Protein AF-A0A914NS28-F1 (afdb_monomer_lite)

Sequence (111 aa):
VIPPRSIDIPVLPMKVGEDDERLLFPLCSQCAREHPEGGVNENYSCPHSDQQRGWVSTCTSLELNAALEEGYIVTKVFRVLEYDSSDDQLFAPYISEFMAAKFIHLGSIIV

Structure (mmCIF, N/CA/C/O backbone):
data_AF-A0A914NS28-F1
#
_entry.id   AF-A0A914NS28-F1
#
loop_
_atom_site.group_PDB
_atom_site.id
_atom_site.type_symbol
_atom_site.label_atom_id
_atom_site.label_alt_id
_atom_site.label_comp_id
_atom_site.label_asym_id
_atom_site.label_entity_id
_atom_site.label_seq_id
_atom_site.pdbx_PDB_ins_code
_atom_site.Cartn_x
_atom_site.Cartn_y
_atom_site.Cartn_z
_atom_site.occupancy
_atom_site.B_iso_or_equiv
_atom_site.auth_seq_id
_atom_site.auth_comp_id
_atom_site.auth_asym_id
_atom_site.auth_atom_id
_atom_site.pdbx_PDB_model_num
ATOM 1 N N . VAL A 1 1 ? 3.456 -6.910 -2.029 1.00 96.81 1 VAL A N 1
ATOM 2 C CA . VAL A 1 1 ? 2.416 -6.419 -2.959 1.00 96.81 1 VAL A CA 1
ATOM 3 C C . VAL A 1 1 ? 3.074 -5.916 -4.228 1.00 96.81 1 VAL A C 1
ATOM 5 O O . VAL A 1 1 ? 4.202 -5.444 -4.149 1.00 96.81 1 VAL A O 1
ATOM 8 N N . ILE A 1 2 ? 2.410 -6.051 -5.372 1.00 98.00 2 ILE A N 1
ATOM 9 C CA . ILE A 1 2 ? 2.841 -5.528 -6.672 1.00 98.00 2 ILE A CA 1
ATOM 10 C C . ILE A 1 2 ? 1.704 -4.644 -7.190 1.00 98.00 2 ILE A C 1
ATOM 12 O O . ILE A 1 2 ? 0.596 -5.157 -7.325 1.00 98.00 2 ILE A O 1
ATOM 16 N N . PRO A 1 3 ? 1.932 -3.353 -7.464 1.00 97.00 3 PRO A N 1
ATOM 17 C CA . PRO A 1 3 ? 0.895 -2.499 -8.039 1.00 97.00 3 PRO A CA 1
ATOM 18 C C . PRO A 1 3 ? 0.518 -2.918 -9.468 1.00 97.00 3 PRO A C 1
ATOM 20 O O . PRO A 1 3 ? 1.335 -3.548 -10.157 1.00 97.00 3 PRO A O 1
ATOM 23 N N . PRO A 1 4 ? -0.649 -2.503 -9.980 1.00 96.19 4 PRO A N 1
ATOM 24 C CA . PRO A 1 4 ? -0.923 -2.522 -11.415 1.00 96.19 4 PRO A CA 1
ATOM 25 C C . PRO A 1 4 ? 0.050 -1.599 -12.171 1.00 96.19 4 PRO A C 1
ATOM 27 O O . PRO A 1 4 ? 0.716 -0.740 -11.589 1.00 96.19 4 PRO A O 1
ATOM 30 N N . ARG A 1 5 ? 0.186 -1.800 -13.487 1.00 92.62 5 ARG A N 1
ATOM 31 C CA . ARG A 1 5 ? 1.067 -0.976 -14.345 1.00 92.62 5 ARG A CA 1
ATOM 32 C C . ARG A 1 5 ? 0.525 0.443 -14.546 1.00 92.62 5 ARG A C 1
ATOM 34 O O . ARG A 1 5 ? 1.310 1.349 -14.792 1.00 92.62 5 ARG A O 1
ATOM 41 N N . SER A 1 6 ? -0.790 0.608 -14.457 1.00 90.19 6 SER A N 1
ATOM 42 C CA . SER A 1 6 ? -1.512 1.865 -14.628 1.00 90.19 6 SER A CA 1
ATOM 43 C C . SER A 1 6 ? -2.741 1.840 -13.722 1.00 90.19 6 SER A C 1
ATOM 45 O O . SER A 1 6 ? -3.386 0.799 -13.606 1.00 90.19 6 SER A O 1
ATOM 47 N N . ILE A 1 7 ? -2.986 2.956 -13.042 1.00 92.31 7 ILE A N 1
ATOM 48 C CA . ILE A 1 7 ? -4.089 3.209 -12.108 1.00 92.31 7 ILE A CA 1
ATOM 49 C C . ILE A 1 7 ? -4.215 4.729 -11.955 1.00 92.31 7 ILE A C 1
ATOM 51 O O . ILE A 1 7 ? -3.207 5.433 -12.068 1.00 92.31 7 ILE A O 1
ATOM 55 N N . ASP A 1 8 ? -5.421 5.224 -11.682 1.00 89.56 8 ASP A N 1
ATOM 56 C CA . ASP A 1 8 ? -5.677 6.657 -11.510 1.00 89.56 8 ASP A CA 1
ATOM 57 C C . ASP A 1 8 ? -5.105 7.197 -10.192 1.00 89.56 8 ASP A C 1
ATOM 59 O O . ASP A 1 8 ? -4.446 8.236 -10.168 1.00 89.56 8 ASP A O 1
ATOM 63 N N . ILE A 1 9 ? -5.339 6.484 -9.084 1.00 91.69 9 ILE A N 1
ATOM 64 C CA . ILE A 1 9 ? -4.910 6.892 -7.742 1.00 91.69 9 ILE A CA 1
ATOM 65 C C . ILE A 1 9 ? -4.237 5.700 -7.051 1.00 91.69 9 ILE A C 1
ATOM 67 O O . ILE A 1 9 ? -4.918 4.746 -6.680 1.00 91.69 9 ILE A O 1
ATOM 71 N N . PRO A 1 10 ? -2.906 5.719 -6.850 1.00 93.56 10 PRO A N 1
ATOM 72 C CA . PRO A 1 10 ? -2.223 4.628 -6.167 1.00 93.56 10 PRO A CA 1
ATOM 73 C C . PRO A 1 10 ? -2.642 4.537 -4.691 1.00 93.56 10 PRO A C 1
ATOM 75 O O . PRO A 1 10 ? -2.709 5.544 -3.989 1.00 93.56 10 PRO A O 1
ATOM 78 N N . VAL A 1 11 ? -2.890 3.314 -4.215 1.00 96.19 11 VAL A N 1
ATOM 79 C CA . VAL A 1 11 ? -3.528 3.062 -2.909 1.00 96.19 11 VAL A CA 1
ATOM 80 C C . VAL A 1 11 ? -2.511 2.862 -1.789 1.00 96.19 11 VAL A C 1
ATOM 82 O O . VAL A 1 11 ? -2.638 3.438 -0.713 1.00 96.19 11 VAL A O 1
ATOM 85 N N . LEU A 1 12 ? -1.496 2.022 -2.020 1.00 96.94 12 LEU A N 1
ATOM 86 C CA . LEU A 1 12 ? -0.573 1.617 -0.958 1.00 96.94 12 LEU A CA 1
ATOM 87 C C . LEU A 1 12 ? 0.671 2.510 -0.908 1.00 96.94 12 LEU A C 1
ATOM 89 O O . LEU A 1 12 ? 1.349 2.655 -1.932 1.00 96.94 12 LEU A O 1
ATOM 93 N N . PRO A 1 13 ? 1.032 3.032 0.277 1.00 95.12 13 PRO A N 1
ATOM 94 C CA . PRO A 1 13 ? 2.224 3.840 0.428 1.00 95.12 13 PRO A CA 1
ATOM 95 C C . PRO A 1 13 ? 3.496 3.000 0.615 1.00 95.12 13 PRO A C 1
ATOM 97 O O . PRO A 1 13 ? 3.479 1.807 0.945 1.00 95.12 13 PRO A O 1
ATOM 100 N N . MET A 1 14 ? 4.629 3.673 0.450 1.00 93.38 14 MET A N 1
ATOM 101 C CA . MET A 1 14 ? 5.968 3.187 0.743 1.00 93.38 14 MET A CA 1
ATOM 102 C C . MET A 1 14 ? 6.821 4.343 1.274 1.00 93.38 14 MET A C 1
ATOM 104 O O . MET A 1 14 ? 6.807 5.438 0.718 1.00 93.38 14 MET A O 1
ATOM 108 N N . LYS A 1 15 ? 7.601 4.084 2.326 1.00 92.50 15 LYS A N 1
ATOM 109 C CA . LYS A 1 15 ? 8.647 5.001 2.782 1.00 92.50 15 LYS A CA 1
ATOM 110 C C . LYS A 1 15 ? 9.911 4.823 1.944 1.00 92.50 15 LYS A C 1
ATOM 112 O O . LYS A 1 15 ? 10.337 3.689 1.709 1.00 92.50 15 LYS A O 1
ATOM 117 N N . VAL A 1 16 ? 10.491 5.929 1.491 1.00 91.50 16 VAL A N 1
ATOM 118 C CA . VAL A 1 16 ? 11.693 5.960 0.650 1.00 91.50 16 VAL A CA 1
ATOM 119 C C . VAL A 1 16 ? 12.666 7.011 1.179 1.00 91.50 16 VAL A C 1
ATOM 121 O O . VAL A 1 16 ? 12.243 8.109 1.519 1.00 91.50 16 VAL A O 1
ATOM 124 N N . GLY A 1 17 ? 13.957 6.682 1.211 1.00 83.94 17 GLY A N 1
ATOM 125 C CA . GLY A 1 17 ? 15.016 7.505 1.803 1.00 83.94 17 GLY A CA 1
ATOM 126 C C . GLY A 1 17 ? 15.648 6.797 3.002 1.00 83.94 17 GLY A C 1
ATOM 127 O O . GLY A 1 17 ? 14.975 6.012 3.664 1.00 83.94 17 GLY A O 1
ATOM 128 N N . GLU A 1 18 ? 16.944 7.020 3.235 1.00 77.31 18 GLU A N 1
ATOM 129 C CA . GLU A 1 18 ? 17.663 6.458 4.393 1.00 77.31 18 GLU A CA 1
ATOM 130 C C . GLU A 1 18 ? 17.703 7.452 5.565 1.00 77.31 18 GLU A C 1
ATOM 132 O O . GLU A 1 18 ? 17.375 7.074 6.686 1.00 77.31 18 GLU A O 1
ATOM 137 N N . ASP A 1 19 ? 18.021 8.725 5.296 1.00 76.94 19 ASP A N 1
ATOM 138 C CA . ASP A 1 19 ? 18.149 9.770 6.329 1.00 76.94 19 ASP A CA 1
ATOM 139 C C . ASP A 1 19 ? 16.930 10.715 6.422 1.00 76.94 19 ASP A C 1
ATOM 141 O O . ASP A 1 19 ? 16.635 11.240 7.494 1.00 76.94 19 ASP A O 1
ATOM 145 N N . ASP A 1 20 ? 16.210 10.926 5.313 1.00 78.44 20 ASP A N 1
ATOM 146 C CA . ASP A 1 20 ? 14.990 11.747 5.225 1.00 78.44 20 ASP A CA 1
ATOM 147 C C . ASP A 1 20 ? 13.881 10.931 4.542 1.00 78.44 20 ASP A C 1
ATOM 149 O O . ASP A 1 20 ? 13.742 10.919 3.316 1.00 78.44 20 ASP A O 1
ATOM 153 N N . GLU A 1 21 ? 13.147 10.152 5.341 1.00 86.44 21 GLU A N 1
ATOM 154 C CA . GLU A 1 21 ? 12.097 9.264 4.841 1.00 86.44 21 GLU A CA 1
ATOM 155 C C . GLU A 1 21 ? 10.910 10.061 4.282 1.00 86.44 21 GLU A C 1
ATOM 157 O O . GLU A 1 21 ? 10.174 10.730 5.012 1.00 86.44 21 GLU A O 1
ATOM 162 N N . ARG A 1 22 ? 10.637 9.891 2.989 1.00 88.88 22 ARG A N 1
ATOM 163 C CA . ARG A 1 22 ? 9.430 10.400 2.334 1.00 88.88 22 ARG A CA 1
ATOM 164 C C . ARG A 1 22 ? 8.402 9.296 2.164 1.00 88.88 22 ARG A C 1
ATOM 166 O O . ARG A 1 22 ? 8.725 8.185 1.744 1.00 88.88 22 ARG A O 1
ATOM 173 N N . LEU A 1 23 ? 7.144 9.611 2.463 1.00 92.19 23 LEU A N 1
ATOM 174 C CA . LEU A 1 23 ? 6.015 8.734 2.176 1.00 92.19 23 LEU A CA 1
ATOM 175 C C . LEU A 1 23 ? 5.551 8.971 0.736 1.00 92.19 23 LEU A C 1
ATOM 177 O O . LEU A 1 23 ? 5.039 10.042 0.417 1.00 92.19 23 LEU A O 1
ATOM 181 N N . LEU A 1 24 ? 5.728 7.973 -0.124 1.00 92.81 24 LEU A N 1
ATOM 182 C CA . LEU A 1 24 ? 5.311 8.007 -1.524 1.00 92.81 24 LEU A CA 1
ATOM 183 C C . LEU A 1 24 ? 4.219 6.967 -1.777 1.00 92.81 24 LEU A C 1
ATOM 185 O O . LEU A 1 24 ? 4.143 5.959 -1.079 1.00 92.81 24 LEU A O 1
ATOM 189 N N . PHE A 1 25 ? 3.433 7.169 -2.834 1.00 94.19 25 PHE A N 1
ATOM 190 C CA . PHE A 1 25 ? 2.425 6.220 -3.319 1.00 94.19 25 PHE A CA 1
ATOM 191 C C . PHE A 1 25 ? 2.816 5.709 -4.721 1.00 94.19 25 PHE A C 1
ATOM 193 O O . PHE A 1 25 ? 2.261 6.158 -5.724 1.00 94.19 25 PHE A O 1
ATOM 200 N N . PRO A 1 26 ? 3.847 4.847 -4.840 1.00 93.62 26 PRO A N 1
ATOM 201 C CA . PRO A 1 26 ? 4.428 4.502 -6.134 1.00 93.62 26 PRO A CA 1
ATOM 202 C C . PRO A 1 26 ? 3.762 3.295 -6.812 1.00 93.62 26 PRO A C 1
ATOM 204 O O . PRO A 1 26 ? 3.257 2.384 -6.160 1.00 93.62 26 PRO A O 1
ATOM 207 N N . LEU A 1 27 ? 3.892 3.214 -8.141 1.00 94.69 27 LEU A N 1
ATOM 208 C CA . LEU A 1 27 ? 3.565 2.008 -8.930 1.00 94.69 27 LEU A CA 1
ATOM 209 C C . LEU A 1 27 ? 4.762 1.069 -9.154 1.00 94.69 27 LEU A C 1
ATOM 211 O O . LEU A 1 27 ? 4.613 -0.038 -9.684 1.00 94.69 27 LEU A O 1
ATOM 215 N N . CYS A 1 28 ? 5.957 1.510 -8.756 1.00 95.31 28 CYS A N 1
ATOM 216 C CA . CYS A 1 28 ? 7.190 0.736 -8.784 1.00 95.31 28 CYS A CA 1
ATOM 217 C C . CYS A 1 28 ? 8.094 1.155 -7.621 1.00 95.31 28 CYS A C 1
ATOM 219 O O . CYS A 1 28 ? 8.532 2.305 -7.556 1.00 95.31 28 CYS A O 1
ATOM 221 N N . SER A 1 29 ? 8.415 0.212 -6.732 1.00 95.62 29 SER A N 1
ATOM 222 C CA . SER A 1 29 ? 9.308 0.474 -5.599 1.00 95.62 29 SER A CA 1
ATOM 223 C C . SER A 1 29 ? 10.724 0.849 -6.041 1.00 95.62 29 SER A C 1
ATOM 225 O O . SER A 1 29 ? 11.388 1.638 -5.372 1.00 95.62 29 SER A O 1
ATOM 227 N N . GLN A 1 30 ? 11.200 0.311 -7.167 1.00 95.62 30 GLN A N 1
ATOM 228 C CA . GLN A 1 30 ? 12.520 0.642 -7.689 1.00 95.62 30 GLN A CA 1
ATOM 229 C C . GLN A 1 30 ? 12.559 2.060 -8.279 1.00 95.62 30 GLN A C 1
ATOM 231 O O . GLN A 1 30 ? 13.435 2.824 -7.890 1.00 95.62 30 GLN A O 1
ATOM 236 N N . CYS A 1 31 ? 11.571 2.459 -9.091 1.00 93.88 31 CYS A N 1
ATOM 237 C CA . CYS A 1 31 ? 11.458 3.845 -9.570 1.00 93.88 31 CYS A CA 1
ATOM 238 C C . CYS A 1 31 ? 11.401 4.839 -8.410 1.00 93.88 31 CYS A C 1
ATOM 240 O O . CYS A 1 31 ? 12.050 5.875 -8.459 1.00 93.88 31 CYS A O 1
ATOM 242 N N . ALA A 1 32 ? 10.635 4.517 -7.362 1.00 93.31 32 ALA A N 1
ATOM 243 C CA . ALA A 1 32 ? 10.504 5.382 -6.197 1.00 93.31 32 ALA A CA 1
ATOM 244 C C . ALA A 1 32 ? 11.852 5.593 -5.493 1.00 93.31 32 ALA A C 1
ATOM 246 O O . ALA A 1 32 ? 12.164 6.711 -5.109 1.00 93.31 32 ALA A O 1
ATOM 247 N N . ARG A 1 33 ? 12.674 4.541 -5.370 1.00 92.75 33 ARG A N 1
ATOM 248 C CA . ARG A 1 33 ? 14.030 4.635 -4.799 1.00 92.75 33 ARG A CA 1
ATOM 249 C C . ARG A 1 33 ? 15.017 5.367 -5.709 1.00 92.75 33 ARG A C 1
ATOM 251 O O . ARG A 1 33 ? 15.863 6.090 -5.203 1.00 92.75 33 ARG A O 1
ATOM 258 N N . GLU A 1 34 ? 14.924 5.170 -7.023 1.00 91.88 34 GLU A N 1
ATOM 259 C CA . GLU A 1 34 ? 15.770 5.850 -8.018 1.00 91.88 34 GLU A CA 1
ATOM 260 C C . GLU A 1 34 ? 15.434 7.349 -8.125 1.00 91.88 34 GLU A C 1
ATOM 262 O O . GLU A 1 34 ? 16.311 8.169 -8.393 1.00 91.88 34 GLU A O 1
ATOM 267 N N . HIS A 1 35 ? 14.173 7.712 -7.873 1.00 89.06 35 HIS A N 1
ATOM 268 C CA . HIS A 1 35 ? 13.649 9.073 -7.972 1.00 89.06 35 HIS A CA 1
ATOM 269 C C . HIS A 1 35 ? 12.835 9.448 -6.716 1.00 89.06 35 HIS A C 1
ATOM 271 O O . HIS A 1 35 ? 11.615 9.627 -6.796 1.00 89.06 35 HIS A O 1
ATOM 277 N N . PRO A 1 36 ? 13.489 9.587 -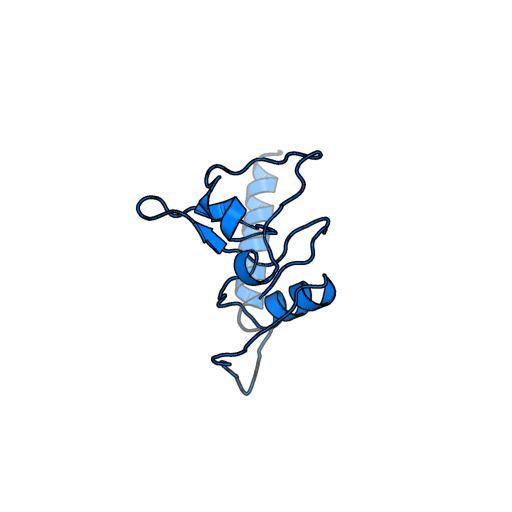5.546 1.00 85.94 36 PRO A N 1
ATOM 278 C CA . PRO A 1 36 ? 12.817 9.771 -4.254 1.00 85.94 36 PRO A CA 1
ATOM 279 C C . PRO A 1 36 ? 12.112 11.124 -4.110 1.00 85.94 36 PRO A C 1
ATOM 281 O O . PRO A 1 36 ? 11.216 11.277 -3.282 1.00 85.94 36 PRO A O 1
ATOM 284 N N . GLU A 1 37 ? 12.479 12.113 -4.926 1.00 83.19 37 GLU A N 1
ATOM 285 C CA . GLU A 1 37 ? 11.793 13.409 -4.953 1.00 83.19 37 GLU A CA 1
ATOM 286 C C . GLU A 1 37 ? 10.453 13.370 -5.697 1.00 83.19 37 GLU A C 1
ATOM 288 O O . GLU A 1 37 ? 9.667 14.311 -5.602 1.00 83.19 37 GLU A O 1
ATOM 293 N N . GLY A 1 38 ? 10.158 12.251 -6.363 1.00 72.75 38 GLY A N 1
ATOM 294 C CA . GLY A 1 38 ? 8.937 12.057 -7.126 1.00 72.75 38 GLY A CA 1
ATOM 295 C C . GLY A 1 38 ? 8.880 12.889 -8.408 1.00 72.75 38 GLY A C 1
ATOM 296 O O . GLY A 1 38 ? 9.804 13.613 -8.775 1.00 72.75 38 GLY A O 1
ATOM 297 N N . GLY A 1 39 ? 7.769 12.737 -9.123 1.00 71.12 39 GLY A N 1
ATOM 298 C CA . GLY A 1 39 ? 7.478 13.445 -10.366 1.00 71.12 39 GLY A CA 1
ATOM 299 C C . GLY A 1 39 ? 6.491 12.657 -11.221 1.00 71.12 39 GLY A C 1
ATOM 300 O O . GLY A 1 39 ? 6.630 11.444 -11.373 1.00 71.12 39 GLY A O 1
ATOM 301 N N . VAL A 1 40 ? 5.483 13.334 -11.771 1.00 69.88 40 VAL A N 1
ATOM 302 C CA . VAL A 1 40 ? 4.559 12.731 -12.739 1.00 69.88 40 VAL A CA 1
ATOM 303 C C 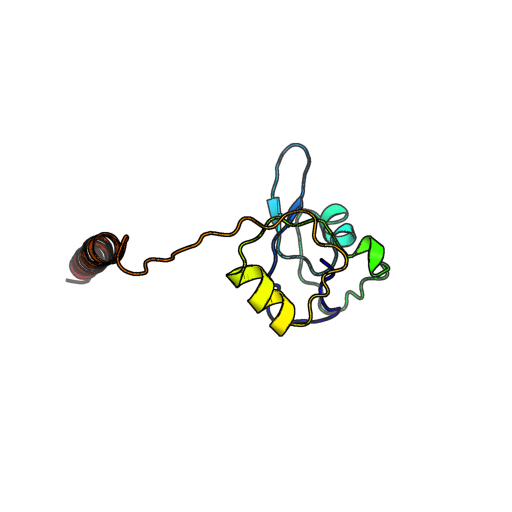. VAL A 1 40 ? 5.132 12.966 -14.130 1.00 69.88 40 VAL A C 1
ATOM 305 O O . VAL A 1 40 ? 5.287 14.107 -14.558 1.00 69.88 40 VAL A O 1
ATOM 308 N N . ASN A 1 41 ? 5.470 11.887 -14.829 1.00 78.50 41 ASN A N 1
ATOM 309 C CA . ASN A 1 41 ? 5.867 11.936 -16.230 1.00 78.50 41 ASN A CA 1
ATOM 310 C C . ASN A 1 41 ? 4.914 11.045 -17.026 1.00 78.50 41 ASN A C 1
ATOM 312 O O . ASN A 1 41 ? 5.029 9.823 -16.984 1.00 78.50 41 ASN A O 1
ATOM 316 N N . GLU A 1 42 ? 3.987 11.671 -17.750 1.00 76.62 42 GLU A N 1
ATOM 317 C CA . GLU A 1 42 ? 2.964 10.986 -18.554 1.00 76.62 42 GLU A CA 1
ATOM 318 C C . GLU A 1 42 ? 3.567 10.060 -19.622 1.00 76.62 42 GLU A C 1
ATOM 320 O O . GLU A 1 42 ? 2.962 9.060 -19.993 1.00 76.62 42 GLU A O 1
ATOM 325 N N . ASN A 1 43 ? 4.789 10.351 -20.081 1.00 82.44 43 ASN A N 1
ATOM 326 C CA . ASN A 1 43 ? 5.491 9.562 -21.093 1.00 82.44 43 ASN A CA 1
ATOM 327 C C . ASN A 1 43 ? 6.415 8.490 -20.494 1.00 82.44 43 ASN A C 1
ATOM 329 O O . ASN A 1 43 ? 7.107 7.785 -21.233 1.00 82.44 43 ASN A O 1
ATOM 333 N N . TYR A 1 44 ? 6.491 8.379 -19.166 1.00 84.25 44 TYR A N 1
ATOM 334 C CA . TYR A 1 44 ? 7.374 7.417 -18.524 1.00 84.25 44 TYR A CA 1
ATOM 335 C C . TYR A 1 44 ? 6.760 6.017 -18.520 1.00 84.25 44 TYR A C 1
ATOM 337 O O . TYR A 1 44 ? 5.729 5.765 -17.903 1.00 84.25 44 TYR A O 1
ATOM 345 N N . SER A 1 45 ? 7.460 5.074 -19.148 1.00 88.56 45 SER A N 1
ATOM 346 C CA . SER A 1 45 ? 7.154 3.650 -19.052 1.00 88.56 45 SER A CA 1
ATOM 347 C C . SER A 1 45 ? 8.203 2.958 -18.189 1.00 88.56 45 SER A C 1
ATOM 349 O O . SER A 1 45 ? 9.356 2.815 -18.595 1.00 88.56 45 SER A O 1
ATOM 351 N N . CYS A 1 46 ? 7.793 2.496 -17.007 1.00 91.88 46 CYS A N 1
ATOM 352 C CA . CYS A 1 46 ? 8.653 1.758 -16.084 1.00 91.88 46 CYS A CA 1
ATOM 353 C C . CYS A 1 46 ? 9.182 0.456 -16.734 1.00 91.88 46 CYS A C 1
ATOM 355 O O . CYS A 1 46 ? 8.373 -0.422 -17.061 1.00 91.88 46 CYS A O 1
ATOM 357 N N . PRO A 1 47 ? 10.513 0.283 -16.882 1.00 94.56 47 PRO A N 1
ATOM 358 C CA . PRO A 1 47 ? 11.104 -0.915 -17.484 1.00 94.56 47 PRO A CA 1
ATOM 359 C C . PRO A 1 47 ? 11.271 -2.070 -16.485 1.00 94.56 47 PRO A C 1
ATOM 361 O O . PRO A 1 47 ? 11.660 -3.171 -16.870 1.00 94.56 47 PRO A O 1
ATOM 364 N N . HIS A 1 48 ? 11.014 -1.836 -15.195 1.00 96.69 48 HIS A N 1
ATOM 365 C CA . HIS A 1 48 ? 11.263 -2.823 -14.151 1.00 96.69 48 HIS A CA 1
ATOM 366 C C . HIS A 1 48 ? 10.281 -3.999 -14.217 1.00 96.69 48 HIS A C 1
ATOM 368 O O . HIS A 1 48 ? 9.105 -3.878 -14.592 1.00 96.69 48 HIS A O 1
ATOM 374 N N . SER A 1 49 ? 10.783 -5.163 -13.815 1.00 97.19 49 SER A N 1
ATOM 375 C CA . SER A 1 49 ? 9.996 -6.386 -13.662 1.00 97.19 49 SER A CA 1
ATOM 376 C C . SER A 1 49 ? 9.036 -6.290 -12.475 1.00 97.19 49 SER A C 1
ATOM 378 O O . SER A 1 49 ? 9.219 -5.485 -11.563 1.00 97.19 49 SER A O 1
ATOM 380 N N . ASP A 1 50 ? 8.029 -7.155 -12.433 1.00 96.31 50 ASP A N 1
ATOM 381 C CA . ASP A 1 50 ? 7.053 -7.163 -11.338 1.00 96.31 50 ASP A CA 1
ATOM 382 C C . ASP A 1 50 ? 7.697 -7.456 -9.970 1.00 96.31 50 ASP A C 1
ATOM 384 O O . ASP A 1 50 ? 7.289 -6.886 -8.957 1.00 96.31 50 ASP A O 1
ATOM 388 N N . GLN A 1 51 ? 8.777 -8.245 -9.944 1.00 96.06 51 GLN A N 1
ATOM 389 C CA . GLN A 1 51 ? 9.558 -8.498 -8.731 1.00 96.06 51 GLN A CA 1
ATOM 390 C C . GLN A 1 51 ? 10.246 -7.230 -8.200 1.00 96.06 51 GLN A C 1
ATOM 392 O O . GLN A 1 51 ? 10.265 -7.009 -6.993 1.00 96.06 51 GLN A O 1
ATOM 397 N N . GLN A 1 52 ? 10.785 -6.394 -9.090 1.00 97.50 52 GLN A N 1
ATOM 398 C CA . GLN A 1 52 ? 11.414 -5.115 -8.736 1.00 97.50 52 GLN A CA 1
ATOM 399 C C . GLN A 1 52 ? 10.380 -4.050 -8.350 1.00 97.50 52 GLN A C 1
ATOM 401 O O . GLN A 1 52 ? 10.622 -3.213 -7.482 1.00 97.50 52 GLN A O 1
ATOM 406 N N . ARG A 1 53 ? 9.207 -4.081 -8.991 1.00 97.25 53 ARG A N 1
ATOM 407 C CA . ARG A 1 53 ? 8.116 -3.135 -8.739 1.00 97.25 53 ARG A CA 1
ATOM 408 C C . ARG A 1 53 ? 7.481 -3.339 -7.374 1.00 97.25 53 ARG A C 1
ATOM 410 O O . ARG A 1 53 ? 7.098 -2.358 -6.742 1.00 97.25 53 ARG A O 1
ATOM 417 N N . GLY A 1 54 ? 7.370 -4.586 -6.929 1.00 97.19 54 GLY A N 1
ATOM 418 C CA . GLY A 1 54 ? 6.755 -4.915 -5.653 1.00 97.19 54 GLY A CA 1
ATOM 419 C C . GLY A 1 54 ? 7.581 -4.515 -4.430 1.00 97.19 54 GLY A C 1
ATOM 420 O O . GLY A 1 54 ? 8.789 -4.296 -4.502 1.00 97.19 54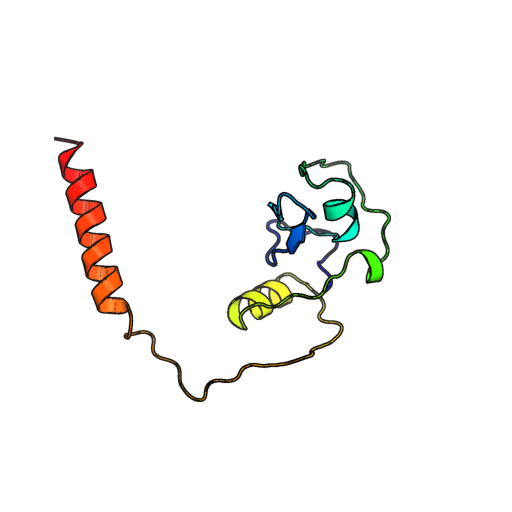 GLY A O 1
ATOM 421 N N . TRP A 1 55 ? 6.914 -4.444 -3.279 1.00 97.25 55 TRP A N 1
ATOM 422 C CA . TRP A 1 55 ? 7.540 -4.268 -1.965 1.00 97.25 55 TRP A CA 1
ATOM 423 C C . TRP A 1 55 ? 6.761 -5.010 -0.875 1.00 97.25 55 TRP A C 1
ATOM 425 O O . TRP A 1 55 ? 5.659 -5.528 -1.097 1.00 97.25 55 TRP A O 1
ATOM 435 N N . VAL A 1 56 ? 7.354 -5.085 0.316 1.00 96.38 56 VAL A N 1
ATOM 436 C CA . VAL A 1 56 ? 6.691 -5.571 1.531 1.00 96.38 56 VAL A CA 1
ATOM 437 C C . VAL A 1 56 ? 6.014 -4.384 2.204 1.00 96.38 56 VAL A C 1
ATOM 439 O O . VAL A 1 56 ? 6.668 -3.377 2.455 1.00 96.38 56 VAL A O 1
ATOM 442 N N . SER A 1 57 ? 4.718 -4.504 2.481 1.00 94.56 57 SER A N 1
ATOM 443 C CA . SER A 1 57 ? 3.927 -3.462 3.135 1.00 94.56 57 SER A CA 1
ATOM 444 C C . SER A 1 57 ? 3.229 -4.024 4.368 1.00 94.56 57 SER A C 1
ATOM 446 O O . SER A 1 57 ? 2.800 -5.181 4.364 1.00 94.56 57 SER A O 1
ATOM 448 N N . THR A 1 58 ? 3.105 -3.182 5.391 1.00 95.25 58 THR A N 1
ATOM 449 C CA . THR A 1 58 ? 2.227 -3.386 6.542 1.00 95.25 58 THR A CA 1
ATOM 450 C C . THR A 1 58 ? 1.085 -2.393 6.394 1.00 95.25 58 THR A C 1
ATOM 452 O O . THR A 1 58 ? 1.309 -1.190 6.480 1.00 95.25 58 THR A O 1
ATOM 455 N N . CYS A 1 59 ? -0.117 -2.893 6.135 1.00 95.00 59 CYS A N 1
ATOM 456 C CA . CYS A 1 59 ? -1.313 -2.091 5.891 1.00 95.00 59 CYS A CA 1
ATOM 457 C C . CYS A 1 59 ? -2.511 -2.726 6.595 1.00 95.00 59 CYS A C 1
ATOM 459 O O . CYS A 1 59 ? -2.472 -3.901 6.981 1.00 95.00 59 CYS A O 1
ATOM 461 N N . THR A 1 60 ? -3.559 -1.934 6.794 1.00 95.00 60 THR A N 1
ATOM 462 C CA . THR A 1 60 ? -4.830 -2.428 7.326 1.00 95.00 60 THR A CA 1
ATOM 463 C C . THR A 1 60 ? -5.540 -3.306 6.296 1.00 95.00 60 THR A C 1
ATOM 465 O O . THR A 1 60 ? -5.289 -3.216 5.093 1.00 95.00 60 THR A O 1
ATOM 468 N N . SER A 1 61 ? -6.458 -4.158 6.756 1.00 93.94 61 SER A N 1
ATOM 469 C CA . SER A 1 61 ? -7.291 -4.972 5.861 1.00 93.94 61 SER A CA 1
ATOM 470 C C . SER A 1 61 ? -8.111 -4.110 4.897 1.00 93.94 61 SER A C 1
ATOM 472 O O . SER A 1 61 ? -8.270 -4.490 3.743 1.00 93.94 61 SER A O 1
ATOM 474 N N . LEU A 1 62 ? -8.568 -2.932 5.336 1.00 93.81 62 LEU A N 1
ATOM 475 C CA . LEU A 1 62 ? -9.307 -1.976 4.507 1.00 93.81 62 LEU A CA 1
ATOM 476 C C . LEU A 1 62 ? -8.455 -1.445 3.345 1.00 93.81 62 LEU A C 1
ATOM 478 O O . LEU A 1 62 ? -8.885 -1.502 2.197 1.00 93.81 62 LEU A O 1
ATOM 482 N N . GLU A 1 63 ? -7.231 -0.989 3.625 1.00 95.75 63 GLU A N 1
ATOM 483 C CA . GLU A 1 63 ? -6.304 -0.509 2.589 1.00 95.75 63 GLU A CA 1
ATOM 484 C C . GLU A 1 63 ? -5.893 -1.629 1.629 1.00 95.75 63 GLU A C 1
ATOM 486 O O . GLU A 1 63 ? -5.804 -1.411 0.422 1.00 95.75 63 GLU A O 1
ATOM 491 N N . LEU A 1 64 ? -5.651 -2.838 2.151 1.00 96.50 64 LEU A N 1
ATOM 492 C CA . LEU A 1 64 ? -5.296 -3.982 1.319 1.00 96.50 64 LEU A CA 1
ATOM 493 C C . LEU A 1 64 ? -6.454 -4.394 0.402 1.00 96.50 64 LEU A C 1
ATOM 495 O O . LEU A 1 64 ? -6.210 -4.682 -0.765 1.00 96.50 64 LEU A O 1
ATOM 499 N N . ASN A 1 65 ? -7.691 -4.396 0.904 1.00 96.62 65 ASN A N 1
ATOM 500 C CA . ASN A 1 65 ? -8.877 -4.699 0.102 1.00 96.62 65 ASN A CA 1
ATOM 501 C C . ASN A 1 65 ? -9.068 -3.670 -1.018 1.00 96.62 65 ASN A C 1
ATOM 503 O O . ASN A 1 65 ? -9.191 -4.068 -2.172 1.00 96.62 65 ASN A O 1
ATOM 507 N N . ALA A 1 66 ? -8.980 -2.373 -0.707 1.00 96.88 66 ALA A N 1
ATOM 508 C CA . ALA A 1 66 ? -9.042 -1.318 -1.720 1.00 96.88 66 ALA A CA 1
ATOM 509 C C . ALA A 1 66 ? -7.931 -1.475 -2.776 1.00 96.88 66 ALA A C 1
ATOM 511 O O . ALA A 1 66 ? -8.169 -1.354 -3.972 1.00 96.88 66 ALA A O 1
ATOM 512 N N . ALA A 1 67 ? -6.711 -1.826 -2.362 1.00 97.25 67 ALA A N 1
ATOM 513 C CA . ALA A 1 67 ? -5.621 -2.074 -3.300 1.00 97.25 67 ALA A CA 1
ATOM 514 C C . ALA A 1 67 ? -5.898 -3.283 -4.213 1.00 97.25 67 ALA A C 1
ATOM 516 O O . ALA A 1 67 ? -5.577 -3.251 -5.399 1.00 97.25 67 ALA A O 1
ATOM 517 N N . LEU A 1 68 ? -6.480 -4.359 -3.676 1.00 97.50 68 LEU A N 1
ATOM 518 C CA . LEU A 1 68 ? -6.858 -5.537 -4.460 1.00 97.50 68 LEU A CA 1
ATOM 519 C C . LEU A 1 68 ? -7.952 -5.215 -5.489 1.00 97.50 68 LEU A C 1
ATOM 521 O O . LEU A 1 68 ? -7.857 -5.686 -6.621 1.00 97.50 68 LEU A O 1
ATOM 525 N N . GLU A 1 69 ? -8.947 -4.404 -5.117 1.00 97.31 69 GLU A N 1
ATOM 526 C CA . GLU A 1 69 ? -10.000 -3.915 -6.025 1.00 97.31 69 GLU A CA 1
ATOM 527 C C . GLU A 1 69 ? -9.412 -3.115 -7.195 1.00 97.31 69 GLU A C 1
ATOM 529 O O . GLU A 1 69 ? -9.828 -3.283 -8.339 1.00 97.31 69 GLU A O 1
ATOM 534 N N . GLU A 1 70 ? -8.359 -2.347 -6.923 1.00 96.75 70 GLU A N 1
ATOM 535 C CA . GLU A 1 70 ? -7.603 -1.578 -7.912 1.00 96.75 70 GLU A CA 1
ATOM 536 C C . GLU A 1 70 ? -6.532 -2.398 -8.671 1.00 96.75 70 GLU A C 1
ATOM 538 O O . GLU A 1 70 ? -5.700 -1.858 -9.403 1.00 96.75 70 GLU A O 1
ATOM 543 N N . GLY A 1 71 ? -6.507 -3.725 -8.510 1.00 97.38 71 GLY A N 1
ATOM 544 C CA . GLY A 1 71 ? -5.645 -4.615 -9.295 1.00 97.38 71 GLY A CA 1
ATOM 545 C C . GLY A 1 71 ? -4.222 -4.802 -8.760 1.00 97.38 71 GLY A C 1
ATOM 546 O O . GLY A 1 71 ? -3.344 -5.277 -9.489 1.00 97.38 71 GLY A O 1
ATOM 547 N N . TYR A 1 72 ? -3.959 -4.469 -7.493 1.00 97.94 72 TYR A N 1
ATOM 548 C CA . TYR A 1 72 ? -2.715 -4.878 -6.839 1.00 97.94 72 TYR A CA 1
ATOM 549 C C . TYR A 1 72 ? -2.672 -6.403 -6.671 1.00 97.94 72 TYR A C 1
ATOM 551 O O . TYR A 1 72 ? -3.677 -7.064 -6.426 1.00 97.94 72 TYR A O 1
ATOM 559 N N . ILE A 1 73 ? -1.469 -6.975 -6.726 1.00 97.94 73 ILE A N 1
ATOM 560 C CA . ILE A 1 73 ? -1.235 -8.412 -6.555 1.00 97.94 73 ILE A CA 1
ATOM 561 C C . ILE A 1 73 ? -0.487 -8.663 -5.243 1.00 97.94 73 ILE A C 1
ATOM 563 O O . ILE A 1 73 ? 0.605 -8.133 -5.001 1.00 97.94 73 ILE A O 1
ATOM 567 N N . VAL A 1 74 ? -1.041 -9.521 -4.385 1.00 97.62 74 VAL A N 1
ATOM 568 C CA . VAL A 1 74 ? -0.359 -10.013 -3.180 1.00 97.62 74 VAL A CA 1
ATOM 569 C C . VAL A 1 74 ? 0.408 -11.283 -3.526 1.00 97.62 74 VAL A C 1
ATOM 571 O O . VAL A 1 74 ? -0.176 -12.316 -3.823 1.00 97.62 74 VAL A O 1
ATOM 574 N N . THR A 1 75 ? 1.736 -11.219 -3.464 1.00 97.12 75 THR A N 1
ATOM 575 C CA . THR A 1 75 ? 2.601 -12.378 -3.736 1.00 97.12 75 THR A CA 1
ATOM 576 C C . THR A 1 75 ? 2.805 -13.278 -2.525 1.00 97.12 75 THR A C 1
ATOM 578 O O . THR A 1 75 ? 3.000 -14.481 -2.672 1.00 97.12 75 THR A O 1
ATOM 581 N N . LYS A 1 76 ? 2.819 -12.696 -1.323 1.00 97.00 76 LYS A N 1
ATOM 582 C CA . LYS A 1 76 ? 3.070 -13.405 -0.069 1.00 97.00 76 LYS A CA 1
ATOM 583 C C . LYS A 1 76 ? 2.463 -12.643 1.103 1.00 97.00 76 LYS A C 1
ATOM 585 O O . LYS A 1 76 ? 2.625 -11.427 1.193 1.00 97.00 76 LYS A O 1
ATOM 590 N N . VAL A 1 77 ? 1.836 -13.380 2.016 1.00 96.69 77 VAL A N 1
ATOM 591 C CA . VAL A 1 77 ? 1.357 -12.883 3.311 1.00 96.69 77 VAL A CA 1
ATOM 592 C C . VAL A 1 77 ? 2.278 -13.424 4.404 1.00 96.69 77 VAL A C 1
ATOM 594 O O . VAL A 1 77 ? 2.573 -14.617 4.428 1.00 96.69 77 VAL A O 1
ATOM 597 N N . PHE A 1 78 ? 2.777 -12.546 5.279 1.00 96.81 78 PHE A N 1
ATOM 598 C CA . PHE A 1 78 ? 3.699 -12.925 6.362 1.00 96.81 78 PHE A CA 1
ATOM 599 C C . PHE A 1 78 ? 3.001 -13.067 7.714 1.00 96.81 78 PHE A C 1
ATOM 601 O O . PHE A 1 78 ? 3.286 -13.999 8.461 1.00 96.81 78 PHE A O 1
ATOM 608 N N . ARG A 1 79 ? 2.122 -12.119 8.044 1.00 96.38 79 ARG A N 1
ATOM 609 C CA . ARG A 1 79 ? 1.391 -12.065 9.308 1.00 96.38 79 ARG A CA 1
ATOM 610 C C . ARG A 1 79 ? 0.070 -11.342 9.089 1.00 96.38 79 ARG A C 1
ATOM 612 O O . ARG A 1 79 ? 0.033 -10.362 8.352 1.00 96.38 79 ARG A O 1
ATOM 619 N N . VAL A 1 80 ? -0.963 -11.815 9.772 1.00 95.56 80 VAL A N 1
ATOM 620 C CA . VAL A 1 80 ? -2.257 -11.146 9.904 1.00 95.56 80 VAL A CA 1
ATOM 621 C C . VAL A 1 80 ? -2.472 -10.881 11.390 1.00 95.56 80 VAL A C 1
ATOM 623 O O . VAL A 1 80 ? -2.186 -11.749 12.215 1.00 95.56 80 VAL A O 1
ATOM 626 N N . LEU A 1 81 ? -2.889 -9.662 11.727 1.00 94.94 81 LEU A N 1
ATOM 627 C CA . LEU A 1 81 ? -3.351 -9.312 13.067 1.00 94.94 81 LEU A CA 1
ATOM 628 C C . LEU A 1 81 ? -4.875 -9.289 13.011 1.00 94.94 81 LEU A C 1
ATOM 630 O O . LEU A 1 81 ? -5.455 -8.383 12.417 1.00 94.94 81 LEU A O 1
ATOM 634 N N . GLU A 1 82 ? -5.493 -10.330 13.554 1.00 93.25 82 GLU A N 1
ATOM 635 C CA . GLU A 1 82 ? -6.942 -10.507 13.565 1.00 93.25 82 GLU A CA 1
ATOM 636 C C . GLU A 1 82 ? -7.505 -10.085 14.924 1.00 93.25 82 GLU A C 1
ATOM 638 O O . GLU A 1 82 ? -6.887 -10.325 15.964 1.00 93.25 82 GLU A O 1
ATOM 643 N N . TYR A 1 83 ? -8.659 -9.424 14.897 1.00 91.12 83 TYR A N 1
ATOM 644 C CA . TYR A 1 83 ? -9.389 -8.982 16.078 1.00 91.12 83 TYR A CA 1
ATOM 645 C C . TYR A 1 83 ? -10.793 -9.580 16.019 1.00 91.12 83 TYR A C 1
ATOM 647 O O . TYR A 1 83 ? -11.447 -9.497 14.983 1.00 91.12 83 TYR A O 1
ATOM 655 N N . ASP A 1 84 ? -11.264 -10.143 17.131 1.00 93.62 84 ASP A N 1
ATOM 656 C CA . ASP A 1 84 ? -12.549 -10.858 17.182 1.00 93.62 84 ASP A CA 1
ATOM 657 C C . ASP A 1 84 ? -13.770 -9.929 17.085 1.00 93.62 84 ASP A C 1
ATOM 659 O O . ASP A 1 84 ? -14.884 -10.368 16.800 1.00 93.62 84 ASP A O 1
ATOM 663 N N . SER A 1 85 ? -13.578 -8.638 17.354 1.00 92.56 85 SER A N 1
ATOM 664 C CA . SER A 1 85 ? -14.649 -7.647 17.393 1.00 92.56 85 SER A CA 1
ATOM 665 C C . SER A 1 85 ? -14.173 -6.287 16.896 1.00 92.56 85 SER A C 1
ATOM 667 O O . SER A 1 85 ? -13.046 -5.878 17.178 1.00 92.56 85 SER A O 1
ATOM 669 N N . SER A 1 86 ? -15.071 -5.559 16.238 1.00 88.38 86 SER A N 1
ATOM 670 C CA . SER A 1 86 ? -14.903 -4.158 15.848 1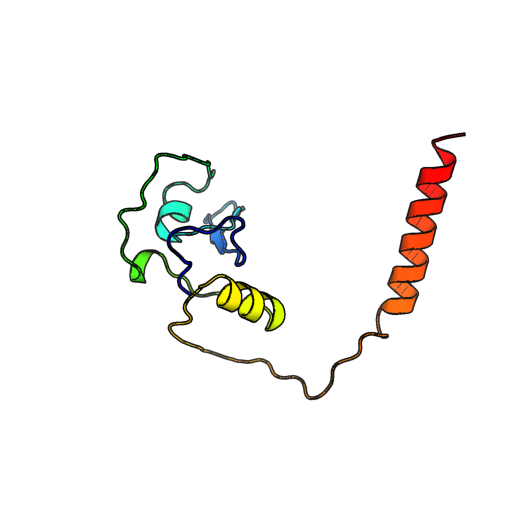.00 88.38 86 SER A CA 1
ATOM 671 C C . SER A 1 86 ? -16.043 -3.311 16.414 1.00 88.38 86 SER A C 1
ATOM 673 O O . SER A 1 86 ? -17.159 -3.809 16.554 1.00 88.38 86 SER A O 1
ATOM 675 N N . ASP A 1 87 ? -15.778 -2.036 16.686 1.00 91.56 87 ASP A N 1
ATOM 676 C CA . ASP A 1 87 ? -16.763 -1.064 17.171 1.00 91.56 87 ASP A CA 1
ATOM 677 C C . ASP A 1 87 ? -16.621 0.244 16.379 1.00 91.56 87 ASP A C 1
ATOM 679 O O . ASP A 1 87 ? -15.521 0.793 16.275 1.00 91.56 87 ASP A O 1
ATOM 683 N N . ASP A 1 88 ? -17.721 0.727 15.803 1.00 91.81 88 ASP A N 1
ATOM 684 C CA . ASP A 1 88 ? -17.791 1.989 15.061 1.00 91.81 88 ASP A CA 1
ATOM 685 C C . ASP A 1 88 ? -18.247 3.180 15.929 1.00 91.81 88 ASP A C 1
ATOM 687 O O . ASP A 1 88 ? -18.198 4.328 15.485 1.00 91.81 88 ASP A O 1
ATOM 691 N N . GLN A 1 89 ? -18.625 2.936 17.188 1.00 95.25 89 GLN A N 1
ATOM 692 C CA . GLN A 1 89 ? -19.096 3.945 18.137 1.00 95.25 89 GLN A CA 1
ATOM 693 C C . GLN A 1 89 ? -17.997 4.486 19.052 1.00 95.25 89 GLN A C 1
ATOM 695 O O . GLN A 1 89 ? -18.145 5.590 19.577 1.00 95.25 89 GLN A O 1
ATOM 700 N N . LEU A 1 90 ? -16.881 3.767 19.218 1.00 93.69 90 LEU A N 1
ATOM 701 C CA . LEU A 1 90 ? -15.813 4.115 20.169 1.00 93.69 90 LEU A CA 1
ATOM 702 C C . LEU A 1 90 ? -15.336 5.574 20.046 1.00 93.69 90 LEU A C 1
ATOM 704 O O . LEU A 1 90 ? -15.119 6.248 21.053 1.00 93.69 90 LEU A O 1
ATOM 708 N N . PHE A 1 91 ? -15.202 6.074 18.814 1.00 94.25 91 PHE A N 1
ATOM 709 C CA . PHE A 1 91 ? -14.766 7.446 18.534 1.00 94.25 91 PHE A CA 1
ATOM 710 C C . PHE A 1 91 ? -15.884 8.361 18.022 1.00 94.25 91 PHE A C 1
ATOM 712 O O . PHE A 1 91 ? -15.634 9.547 17.805 1.00 94.25 91 PHE A O 1
ATOM 719 N N . ALA A 1 92 ? -17.111 7.861 17.849 1.00 94.75 92 ALA A N 1
ATOM 720 C CA . ALA A 1 92 ? -18.205 8.646 17.281 1.00 94.75 92 ALA A CA 1
ATOM 721 C C . ALA A 1 92 ? -18.531 9.914 18.104 1.00 94.75 92 ALA A C 1
ATOM 723 O O . ALA A 1 92 ? -18.615 10.991 17.502 1.00 94.75 92 ALA A O 1
ATOM 724 N N . PRO A 1 93 ? -18.619 9.869 19.454 1.00 94.69 93 PRO A N 1
ATOM 725 C CA . PRO A 1 93 ? -18.853 11.073 20.254 1.00 94.69 93 PRO A CA 1
ATOM 726 C C . PRO A 1 93 ? -17.714 12.091 20.134 1.00 94.69 93 PRO A C 1
ATOM 728 O O . PRO A 1 93 ? -17.969 13.280 19.954 1.00 94.69 93 PRO A O 1
ATOM 731 N N . TYR A 1 94 ? -16.464 11.614 20.164 1.00 94.44 94 TYR A N 1
ATOM 732 C CA . TYR A 1 94 ? -15.275 12.454 20.015 1.00 94.44 94 TYR A CA 1
ATOM 733 C C . TYR A 1 94 ? -15.284 13.173 18.661 1.00 94.44 94 TYR A C 1
ATOM 735 O O . TYR A 1 94 ? -15.201 14.397 18.600 1.00 94.44 94 TYR A O 1
ATOM 743 N N . ILE A 1 95 ? -15.461 12.436 17.562 1.00 93.19 95 ILE A N 1
ATOM 744 C CA . ILE A 1 95 ? -15.500 13.027 16.219 1.00 93.19 95 ILE A CA 1
ATOM 745 C C . ILE A 1 95 ? -16.636 14.052 16.118 1.00 93.19 95 ILE A C 1
ATOM 747 O O . ILE A 1 95 ? -16.414 15.147 15.604 1.00 93.19 95 ILE A O 1
ATOM 751 N N . SER A 1 96 ? -17.826 13.739 16.640 1.00 92.25 96 SER A N 1
ATOM 752 C CA . SER A 1 96 ? -18.970 14.657 16.619 1.00 92.25 96 SER A CA 1
ATOM 753 C C . SER A 1 96 ? -18.667 15.987 17.319 1.00 92.25 96 SER A C 1
ATOM 755 O O . SER A 1 96 ? -18.993 17.050 16.786 1.00 92.25 96 SER A O 1
ATOM 757 N N . GLU A 1 97 ? -18.031 15.950 18.491 1.00 93.12 97 GLU A N 1
ATOM 758 C CA . GLU A 1 97 ? -17.686 17.146 19.265 1.00 93.12 97 GLU A CA 1
ATOM 759 C C . GLU A 1 97 ? -16.669 18.033 18.530 1.00 93.12 97 GLU A C 1
ATOM 761 O O . GLU A 1 97 ? -16.898 19.229 18.326 1.00 93.12 97 GLU A O 1
ATOM 766 N N . PHE A 1 98 ? -15.566 17.448 18.057 1.00 92.69 98 PHE A N 1
ATOM 767 C CA . PHE A 1 98 ? -14.504 18.213 17.398 1.00 92.69 98 PHE A CA 1
ATOM 768 C C . PHE A 1 98 ? -14.895 18.691 15.993 1.00 92.69 98 PHE A C 1
ATOM 770 O O . PHE A 1 98 ? -14.464 19.767 15.566 1.00 92.69 98 PHE A O 1
ATOM 777 N N . MET A 1 99 ? -15.760 17.960 15.286 1.00 92.31 99 MET A N 1
ATOM 778 C CA . MET A 1 99 ? -16.344 18.438 14.031 1.00 92.31 99 MET A CA 1
ATOM 779 C C . MET A 1 99 ? -17.242 19.655 14.266 1.00 92.31 99 MET A C 1
ATOM 781 O O . MET A 1 99 ? -17.120 20.643 13.540 1.00 92.31 99 MET A O 1
ATOM 785 N N . ALA A 1 100 ? -18.081 19.639 15.307 1.00 89.12 100 ALA A N 1
ATOM 786 C CA . ALA A 1 100 ? -18.895 20.797 15.677 1.00 89.12 100 ALA A CA 1
ATOM 787 C C . ALA A 1 100 ? -18.025 22.018 16.024 1.00 89.12 100 ALA A C 1
ATOM 789 O O . ALA A 1 100 ? -18.269 23.113 15.512 1.00 89.12 100 ALA A O 1
ATOM 790 N N . ALA A 1 101 ? -16.961 21.829 16.812 1.00 87.88 101 ALA A N 1
ATOM 791 C CA . ALA A 1 101 ? -16.012 22.894 17.139 1.00 87.88 101 ALA A CA 1
ATOM 792 C C . ALA A 1 101 ? -15.348 23.494 15.884 1.00 87.88 101 ALA A C 1
ATOM 794 O O . ALA A 1 101 ? -15.233 24.717 15.768 1.00 87.88 101 ALA A O 1
ATOM 795 N N . LYS A 1 102 ? -14.973 22.653 14.909 1.00 86.12 102 LYS A N 1
ATOM 796 C CA . LYS A 1 102 ? -14.408 23.096 13.625 1.00 86.12 102 LYS A CA 1
ATOM 797 C C . LYS A 1 102 ? -15.385 23.984 12.847 1.00 86.12 102 LYS A C 1
ATOM 799 O O . LYS A 1 102 ? -14.975 25.026 12.339 1.00 86.12 102 LYS A O 1
ATOM 804 N N . PHE A 1 103 ? -16.665 23.611 12.779 1.00 83.81 103 PHE A N 1
ATOM 805 C CA . PHE A 1 103 ? -17.690 24.417 12.103 1.00 83.81 103 PHE A CA 1
ATOM 806 C C . PHE A 1 103 ? -17.963 25.747 12.814 1.00 83.81 103 PHE A C 1
ATOM 808 O O . PHE A 1 103 ? -18.058 26.777 12.149 1.00 83.81 103 PHE A O 1
ATOM 815 N N . ILE A 1 104 ? -18.038 25.753 14.149 1.00 79.62 104 ILE A N 1
ATOM 816 C CA . ILE A 1 104 ? -18.270 26.974 14.940 1.00 79.62 104 ILE A CA 1
ATOM 817 C C . ILE A 1 104 ? -17.119 27.970 14.757 1.00 79.62 104 ILE A C 1
ATOM 819 O O . ILE A 1 104 ? -17.357 29.158 14.551 1.00 79.62 104 ILE A O 1
ATOM 823 N N . HIS A 1 105 ? -15.869 27.499 14.781 1.00 68.50 105 HIS A N 1
ATOM 824 C CA . HIS A 1 105 ? -14.710 28.380 14.634 1.00 68.50 105 HIS A CA 1
ATOM 825 C C . HIS A 1 105 ? -14.579 28.959 13.214 1.00 68.50 105 HIS A C 1
ATOM 827 O O . HIS A 1 105 ? -14.179 30.109 13.055 1.00 68.50 105 HIS A O 1
ATOM 833 N N . LEU A 1 106 ? -14.977 28.199 12.186 1.00 59.97 106 LEU A N 1
ATOM 834 C CA . LEU A 1 106 ? -15.041 28.679 10.800 1.00 59.97 106 LEU A CA 1
ATOM 835 C C . LEU A 1 106 ? -16.208 29.653 10.562 1.00 59.97 106 LEU A C 1
ATOM 837 O O . LEU A 1 106 ? -16.061 30.598 9.792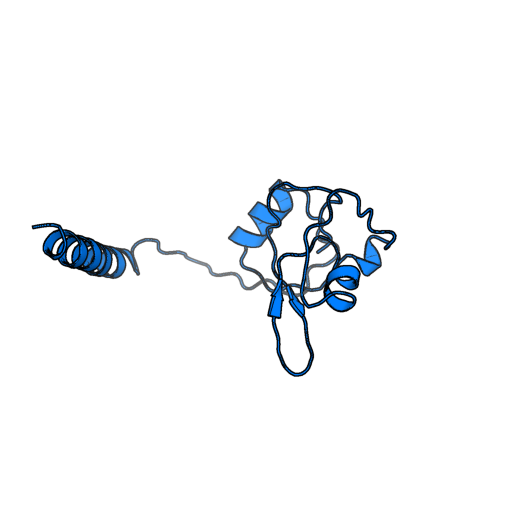 1.00 59.97 106 LEU A O 1
ATOM 841 N N . GLY A 1 107 ? -17.345 29.461 11.238 1.00 57.19 107 GLY A N 1
ATOM 842 C CA . GLY A 1 107 ? -18.499 30.362 11.155 1.00 57.19 107 GLY A CA 1
ATOM 843 C C . GLY A 1 107 ? -18.228 31.763 11.713 1.00 57.19 107 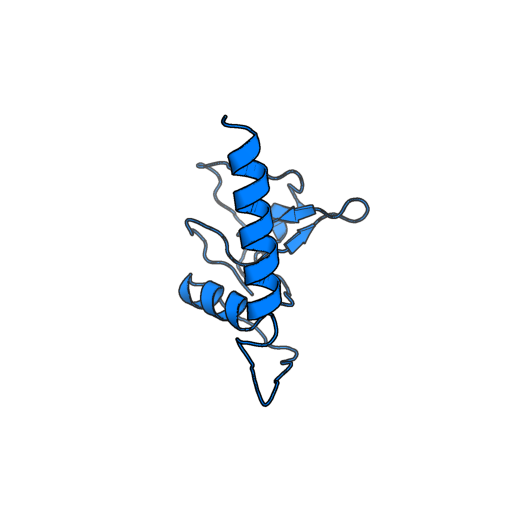GLY A C 1
ATOM 844 O O . GLY A 1 107 ? -18.724 32.740 11.163 1.00 57.19 107 GLY A O 1
ATOM 845 N N . SER A 1 108 ? -17.383 31.883 12.742 1.00 53.56 108 SER A N 1
ATOM 846 C CA . SER A 1 108 ? -17.011 33.171 13.354 1.00 53.56 108 SER A CA 1
ATOM 847 C C . SER A 1 108 ? -16.015 34.014 12.541 1.00 53.56 108 SER A C 1
ATOM 849 O O . SER A 1 108 ? -15.710 35.130 12.946 1.00 53.56 108 SER A O 1
ATOM 851 N N . ILE A 1 109 ? -15.482 33.500 11.425 1.00 54.34 109 ILE A N 1
ATOM 852 C CA . ILE A 1 109 ? -14.559 34.230 10.527 1.00 54.34 109 ILE A CA 1
ATOM 853 C C . ILE A 1 109 ? -15.313 34.871 9.341 1.00 54.34 109 ILE A C 1
ATOM 855 O O . ILE A 1 109 ? -14.758 35.712 8.638 1.00 54.34 109 ILE A O 1
ATOM 859 N N . ILE A 1 110 ? -16.582 34.505 9.117 1.00 51.22 110 ILE A N 1
ATOM 860 C CA . ILE A 1 110 ? -17.389 34.942 7.958 1.00 51.22 110 ILE A CA 1
ATOM 861 C C . ILE A 1 110 ? -18.491 35.953 8.362 1.00 51.22 110 ILE A C 1
ATOM 863 O O . ILE A 1 110 ? -19.333 36.308 7.540 1.00 51.22 110 ILE A O 1
ATOM 867 N N . VAL A 1 111 ? -18.487 36.460 9.602 1.00 43.56 111 VAL A N 1
ATOM 868 C CA . VAL A 1 111 ? -19.415 37.516 10.064 1.00 43.56 111 VAL A CA 1
ATOM 869 C C . VAL A 1 111 ? -18.653 38.767 10.470 1.00 43.56 111 VAL A C 1
ATOM 871 O O . VAL A 1 111 ? -17.688 38.628 11.251 1.00 43.56 111 VAL A O 1
#

Foldseek 3Di:
DAADQDFDDQQAWDWEDDPDTDIDRDNAPQVCNVCVVDDDDVPDRDPDDRVRRDDDDDDDPVSVVVRVVRPGDDPDDDDDDDDPDDDPCPCVVVCVVVVVVVVVVVVVVVD

Organism: Meloidogyne incognita (NCBI:txid6306)

Secondary structure (DSSP, 8-state):
-B--S--SS----EEE-SSS-EEE--S-HHHHHHSTT----TT------HHHH-------HHHHHHHHHTT-B----------S---SSTTHHHHHHHHHHHHHHHHTT--

pLDDT: mean 89.71, std 10.88, range [43.56, 98.0]

Radius of gyration: 19.18 Å; chains: 1; bounding box: 38×51×41 Å